Protein AF-T1AH71-F1 (afdb_monomer)

Foldseek 3Di:
DVVLVVDPDFDALVVVCVVVVHDSVVSVVVVVVVVVVVFPWDDDHPRGTHGDPDDDDDLDDDDLVRLLVLLLVLLCQLVAAAPVRNVVSVVVVVVVLVSDDPVSNVCSVVDPNDDDDDDHDPDDNVRSVVVVVVVVVVVVVVVPPPPPPDDDDDD

Mean predicted aligned error: 14.93 Å

pLDDT: mean 75.09, std 14.24, range [40.03, 92.69]

Secondary structure (DSSP, 8-state):
-HHHHH-SS-B-HHHHHHHHT--HHHHHHHHHHHHHTT--EE--TTT-BEEPS-PPPP-----HHHHHHHHHHHHHHHHHS-HHHHHHHHHHHHHHHHHS-HHHHHHHHH--------PPP-S-HHHHHHHHHHHHHHHHHHHHTTS-S------

Radius of gyration: 21.06 Å; Cα contacts (8 Å, |Δi|>4): 105; chains: 1; bounding box: 39×48×58 Å

Nearest PDB structures (foldseek):
  6aqq-assembly1_A  TM=8.468E-01  e=2.392E-02  Staphylococcus aureus
  6ndl-assembly1_A  TM=8.472E-01  e=4.217E-02  Staphylococcus aureus
  3v8j-assembly1_A  TM=7.647E-01  e=2.109E-02  Staphylococcus aureus A9781
  8eni-assembly1_A-2  TM=8.470E-01  e=5.094E-02  Staphylococcus aureus subsp. aureus Mu50
  3rkx-assembly1_A  TM=7.560E-01  e=2.246E-02  Staphylococcus aureus subsp. aureus ECT-R 2

Sequence (155 aa):
MQCLRRHRYPVSGAALASELGISLRTLYRDIAALQAQGARIDGEPGVGYVLRPGFMLPPLMFSEDEIEALVLGSRWVADRADDPLGQAARNAMAKIAAVLPTELRNALDASALFVGAGAVIAAGDQELVAIRHAIRSESNSASATATSRDAPLTA

Organism: NCBI:txid410659

Solvent-accessible surface area (backbone atoms only — not comparable to full-atom values): 9560 Å² total; per-residue (Å²): 114,67,72,54,72,74,39,93,53,63,40,47,60,68,58,54,14,60,77,68,74,49,52,59,69,56,46,53,53,50,52,52,53,40,41,74,72,66,47,59,61,51,61,51,97,93,72,16,42,30,60,56,88,90,66,81,78,67,92,78,84,72,53,70,71,55,48,52,52,50,50,48,52,31,51,44,36,41,76,68,47,36,66,73,57,9,51,50,30,52,55,50,49,56,56,52,56,73,73,48,58,70,71,59,43,52,48,61,75,64,52,82,74,70,79,70,93,67,86,77,75,86,69,51,56,70,55,51,50,53,53,53,51,50,57,54,54,56,61,52,58,70,67,65,72,79,82,83,88,86,80,83,89,80,134

InterPro domains:
  IPR013196 Helix-turn-helix, type 11 [PF08279] (1-49)
  IPR036388 Winged helix-like DNA-binding domain superfamily [G3DSA:1.10.10.10] (1-54)
  IPR036390 Winged helix DNA-binding domain superfamily [SSF46785] (2-52)
  IPR051534 CBASS antivirus and pafABC operon-associated protein [PTHR34580] (2-112)

Structure (mmCIF, N/CA/C/O backbone):
data_AF-T1AH71-F1
#
_entry.id   AF-T1AH71-F1
#
loop_
_atom_site.group_PDB
_atom_site.id
_atom_site.type_symbol
_atom_site.label_atom_id
_atom_site.label_alt_id
_atom_site.label_comp_id
_atom_site.label_asym_id
_atom_site.label_entity_id
_atom_site.label_seq_id
_atom_site.pdbx_PDB_ins_code
_atom_site.Cartn_x
_atom_site.Cartn_y
_atom_site.Cartn_z
_atom_site.occupancy
_atom_site.B_iso_or_equiv
_atom_site.auth_seq_id
_atom_site.auth_comp_id
_atom_site.auth_asym_id
_atom_site.auth_atom_id
_atom_site.pdbx_PDB_model_num
ATOM 1 N N . MET A 1 1 ? -8.160 2.736 10.690 1.00 55.19 1 MET A N 1
ATOM 2 C CA . MET A 1 1 ? -6.691 2.732 10.467 1.00 55.19 1 MET A CA 1
ATOM 3 C C . MET A 1 1 ? -6.232 3.627 9.305 1.00 55.19 1 MET A C 1
ATOM 5 O O . MET A 1 1 ? -5.138 4.167 9.415 1.00 55.19 1 MET A O 1
ATOM 9 N N . GLN A 1 2 ? -6.999 3.813 8.214 1.00 66.25 2 GLN A N 1
ATOM 10 C CA . GLN A 1 2 ? -6.536 4.566 7.026 1.00 66.25 2 GLN A CA 1
ATOM 11 C C . GLN A 1 2 ? -6.186 6.039 7.308 1.00 66.25 2 GLN A C 1
ATOM 13 O O . GLN A 1 2 ? -5.138 6.498 6.864 1.00 66.25 2 GLN A O 1
ATOM 18 N N . CYS A 1 3 ? -7.019 6.768 8.063 1.00 71.12 3 CYS A N 1
ATOM 19 C CA . CYS A 1 3 ? -6.807 8.198 8.327 1.00 71.12 3 CYS A CA 1
ATOM 20 C C . CYS A 1 3 ? -5.485 8.451 9.070 1.00 71.12 3 CYS A C 1
ATOM 22 O O . CYS A 1 3 ? -4.652 9.215 8.594 1.00 71.12 3 CYS A O 1
ATOM 24 N N . LEU A 1 4 ? -5.209 7.717 10.155 1.00 69.44 4 LEU A N 1
ATOM 25 C CA . LEU A 1 4 ? -3.940 7.810 10.893 1.00 69.44 4 LEU A CA 1
ATOM 26 C C . LEU A 1 4 ? -2.725 7.421 10.040 1.00 69.44 4 LEU A C 1
ATOM 28 O O . LEU A 1 4 ? -1.649 7.976 10.217 1.00 69.44 4 LEU A O 1
ATOM 32 N N . ARG A 1 5 ? -2.884 6.490 9.091 1.00 68.06 5 ARG A N 1
ATOM 33 C CA . ARG A 1 5 ? -1.800 6.064 8.189 1.00 68.06 5 ARG A CA 1
ATOM 34 C C . ARG A 1 5 ? -1.439 7.105 7.131 1.00 68.06 5 ARG A C 1
ATOM 36 O O . ARG A 1 5 ? -0.323 7.075 6.621 1.00 68.06 5 ARG A O 1
ATOM 43 N N . ARG A 1 6 ? -2.364 8.005 6.792 1.00 70.25 6 ARG A N 1
ATOM 44 C CA . ARG A 1 6 ? -2.139 9.092 5.824 1.00 70.25 6 ARG A CA 1
ATOM 45 C C . ARG A 1 6 ? -1.398 10.280 6.434 1.00 70.25 6 ARG A C 1
ATOM 47 O O . ARG A 1 6 ? -0.895 11.118 5.691 1.00 70.25 6 ARG A O 1
ATOM 54 N N . HIS A 1 7 ? -1.303 10.340 7.759 1.00 71.88 7 HIS A N 1
ATOM 55 C CA . HIS A 1 7 ? -0.702 11.455 8.470 1.00 71.88 7 HIS A CA 1
ATOM 56 C C . HIS A 1 7 ? 0.647 11.061 9.067 1.00 71.88 7 HIS A C 1
ATOM 58 O O . HIS A 1 7 ? 0.755 10.172 9.907 1.00 71.88 7 HIS A O 1
ATOM 64 N N . ARG A 1 8 ? 1.698 11.745 8.608 1.00 63.06 8 ARG A N 1
ATOM 65 C CA . ARG A 1 8 ? 3.082 11.527 9.054 1.00 63.06 8 ARG A CA 1
ATOM 66 C C . ARG A 1 8 ? 3.428 12.295 10.338 1.00 63.06 8 ARG A C 1
ATOM 68 O O . ARG A 1 8 ? 4.437 11.994 10.966 1.00 63.06 8 ARG A O 1
ATOM 75 N N . TYR A 1 9 ? 2.584 13.257 10.712 1.00 71.19 9 TYR A N 1
ATOM 76 C CA . TYR A 1 9 ? 2.693 14.106 11.900 1.00 71.19 9 TYR A CA 1
ATOM 77 C C . TYR A 1 9 ? 1.462 13.923 12.802 1.00 71.19 9 TYR A C 1
ATOM 79 O O . TYR A 1 9 ? 0.427 13.477 12.299 1.00 71.19 9 TYR A O 1
ATOM 87 N N . PRO A 1 10 ? 1.546 14.268 14.102 1.00 77.38 10 PRO A N 1
ATOM 88 C CA . PRO A 1 10 ? 0.404 14.201 15.008 1.00 77.38 10 PRO A CA 1
ATOM 89 C C . PRO A 1 10 ? -0.785 15.019 14.500 1.00 77.38 10 PRO A C 1
ATOM 91 O O . PRO A 1 10 ? -0.639 16.186 14.139 1.00 77.38 10 PRO A O 1
ATOM 94 N N . VAL A 1 11 ? -1.971 14.410 14.495 1.00 82.50 11 VAL A N 1
ATOM 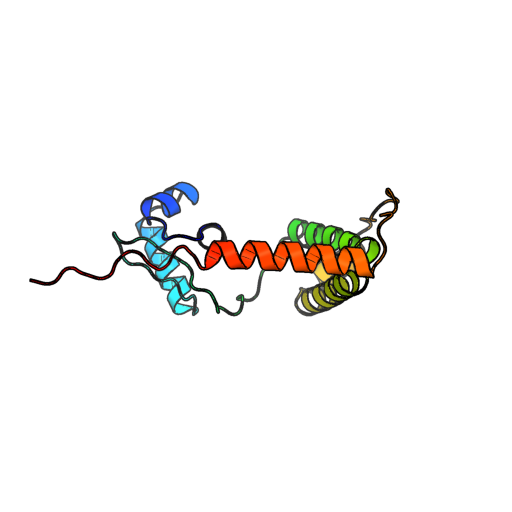95 C CA . VAL A 1 11 ? -3.222 15.057 14.071 1.00 82.50 11 VAL A CA 1
ATOM 96 C C . VAL A 1 11 ? -4.151 15.208 15.257 1.00 82.50 11 VAL A C 1
ATOM 98 O O . VAL A 1 11 ? -4.315 14.280 16.049 1.00 82.50 11 VAL A O 1
ATOM 101 N N . SER A 1 12 ? -4.800 16.363 15.389 1.00 87.19 12 SER A N 1
ATOM 102 C CA . SER A 1 12 ? -5.764 16.563 16.467 1.00 87.19 12 SER A CA 1
ATOM 103 C C . SER A 1 12 ? -6.936 15.581 16.354 1.00 87.19 12 SER A C 1
ATOM 105 O O . SER A 1 12 ? -7.404 15.249 15.262 1.00 87.19 12 SER A O 1
ATOM 107 N N . GLY A 1 13 ? -7.459 15.145 17.504 1.00 86.06 13 GLY A N 1
ATOM 108 C CA . GLY A 1 13 ? -8.660 14.311 17.534 1.00 86.06 13 GLY A CA 1
ATOM 109 C C . GLY A 1 13 ? -9.843 14.983 16.829 1.00 86.06 13 GLY A C 1
ATOM 110 O O . GLY A 1 13 ? -10.581 14.327 16.110 1.00 86.06 13 GLY A O 1
ATOM 111 N N . ALA A 1 14 ? -9.986 16.305 16.949 1.00 85.50 14 ALA A N 1
ATOM 112 C CA . ALA A 1 14 ? -11.053 17.047 16.277 1.00 85.50 14 ALA A CA 1
ATOM 113 C C . ALA A 1 14 ? -10.970 16.954 14.743 1.00 85.50 14 ALA A C 1
ATOM 115 O O . ALA A 1 14 ? -11.991 16.739 14.092 1.00 85.50 14 ALA A O 1
ATOM 116 N N . ALA A 1 15 ? -9.767 17.061 14.171 1.00 85.06 15 ALA A N 1
ATOM 117 C CA . ALA A 1 15 ? -9.570 16.919 12.731 1.00 85.06 15 ALA A CA 1
ATOM 118 C C . ALA A 1 15 ? -9.879 15.489 12.261 1.00 85.06 15 ALA A C 1
ATOM 120 O O . ALA A 1 15 ? -10.604 15.314 11.285 1.00 85.06 15 ALA A O 1
ATOM 121 N N . LEU A 1 16 ? -9.425 14.477 13.008 1.00 85.81 16 LEU A N 1
ATOM 122 C CA . LEU A 1 16 ? -9.721 13.074 12.706 1.00 85.81 16 LEU A CA 1
ATOM 123 C C . LEU A 1 16 ? -11.219 12.755 12.803 1.00 85.81 16 LEU A C 1
ATOM 125 O O . LEU A 1 16 ? -11.745 12.039 11.957 1.00 85.81 16 LEU A O 1
ATOM 129 N N . ALA A 1 17 ? -11.919 13.278 13.814 1.00 88.00 17 ALA A N 1
ATOM 130 C CA . ALA A 1 17 ? -13.358 13.055 13.969 1.00 88.00 17 ALA A CA 1
ATOM 131 C C . ALA A 1 17 ? -14.149 13.717 12.831 1.00 88.00 17 ALA A C 1
ATOM 133 O O . ALA A 1 17 ? -15.068 13.104 12.294 1.00 88.00 17 ALA A O 1
ATOM 134 N N . SER A 1 18 ? -13.7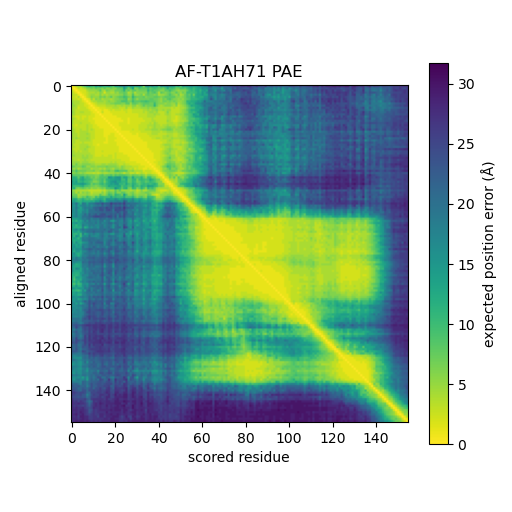51 14.933 12.439 1.00 87.94 18 SER A N 1
ATOM 135 C CA . SER A 1 18 ? 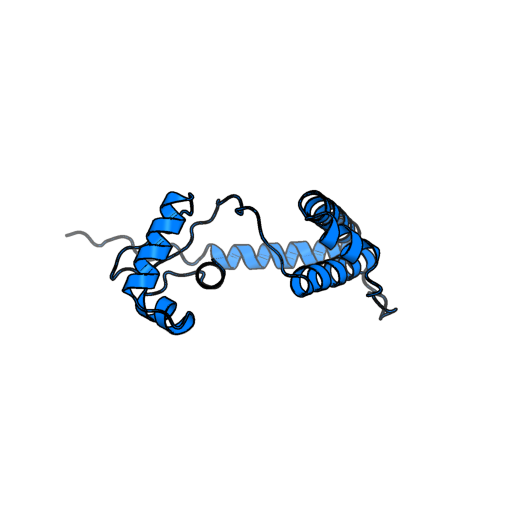-14.338 15.658 11.309 1.00 87.94 18 SER A CA 1
ATOM 136 C C . SER A 1 18 ? -14.150 14.901 9.990 1.00 87.94 18 SER A C 1
ATOM 138 O O . SER A 1 18 ? -15.118 14.679 9.269 1.00 87.94 18 SER A O 1
ATOM 140 N N . GLU A 1 19 ? -12.931 14.425 9.709 1.00 87.19 19 GLU A N 1
ATOM 141 C CA . GLU A 1 19 ? -12.618 13.651 8.497 1.00 87.19 19 GLU A CA 1
ATOM 142 C C . GLU A 1 19 ? -13.414 12.340 8.423 1.00 87.19 19 GLU A C 1
ATOM 144 O O . GLU A 1 19 ? -13.868 11.940 7.354 1.00 87.19 19 GLU A O 1
ATOM 149 N N . LEU A 1 20 ? -13.604 11.678 9.564 1.00 85.94 20 LEU A N 1
ATOM 150 C CA . LEU A 1 20 ? -14.345 10.421 9.657 1.00 85.94 20 LEU A CA 1
ATOM 151 C C . LEU A 1 20 ? -15.867 10.612 9.771 1.00 85.94 20 LEU A C 1
ATOM 153 O O . LEU A 1 20 ? -16.595 9.623 9.736 1.00 85.94 20 LEU A O 1
ATOM 157 N N . GLY A 1 21 ? -16.356 11.845 9.940 1.00 88.25 21 GLY A N 1
ATOM 158 C CA . GLY A 1 21 ? -17.778 12.129 10.155 1.00 88.25 21 GLY A CA 1
ATOM 159 C C . GLY A 1 21 ? -18.340 11.567 11.469 1.00 88.25 21 GLY A C 1
ATOM 160 O O . GLY A 1 21 ? -19.527 11.254 11.543 1.00 88.25 21 GLY A O 1
ATOM 161 N N . ILE A 1 22 ? -17.508 11.411 12.507 1.00 92.50 22 ILE A N 1
ATOM 162 C CA . ILE A 1 22 ? -17.896 10.837 13.808 1.00 92.50 22 ILE A CA 1
ATOM 163 C C . ILE A 1 22 ? -17.717 11.833 14.957 1.00 92.50 22 ILE A C 1
ATOM 165 O O . ILE A 1 22 ? -16.995 12.823 14.861 1.00 92.50 22 ILE A O 1
ATOM 169 N N . SER A 1 23 ? -18.343 11.542 16.101 1.00 91.69 23 SER A N 1
ATOM 170 C CA . SER A 1 23 ? -18.131 12.337 17.313 1.00 91.69 23 SER A CA 1
ATOM 171 C C . SER A 1 23 ? -16.728 12.130 17.898 1.00 91.69 23 SER A C 1
ATOM 173 O O . SER A 1 23 ? -16.150 11.045 17.803 1.00 91.69 23 SER A O 1
ATOM 175 N N . LEU A 1 24 ? -16.217 13.138 18.612 1.00 88.81 24 LEU A N 1
ATOM 176 C CA . LEU A 1 24 ? -14.929 13.050 19.309 1.00 88.81 24 LEU A CA 1
ATOM 177 C C . LEU A 1 24 ? -14.910 11.930 20.370 1.00 88.81 24 LEU A C 1
ATOM 179 O O . LEU A 1 24 ? -13.898 11.261 20.559 1.00 88.81 24 LEU A O 1
ATOM 183 N N . ARG A 1 25 ? -16.052 11.667 21.024 1.00 88.81 25 ARG A N 1
ATOM 184 C CA . ARG A 1 25 ? -16.209 10.551 21.972 1.00 88.81 25 ARG A CA 1
ATOM 185 C C . ARG A 1 25 ? -16.091 9.195 21.275 1.00 88.81 25 ARG A C 1
ATOM 187 O O . ARG A 1 25 ? -15.461 8.293 21.824 1.00 88.81 25 ARG A O 1
ATOM 194 N N . THR A 1 26 ? -16.700 9.053 20.096 1.00 89.94 26 THR A N 1
ATOM 195 C CA . THR A 1 26 ? -16.597 7.841 19.267 1.00 89.94 26 THR A CA 1
ATOM 196 C C . THR A 1 26 ? -15.146 7.617 18.868 1.00 89.94 26 THR A C 1
ATOM 198 O O . THR A 1 26 ? -14.613 6.541 19.112 1.00 89.94 26 THR A O 1
ATOM 201 N N . LEU A 1 27 ? -14.478 8.668 18.386 1.00 88.44 27 LEU A N 1
ATOM 202 C CA . LEU A 1 27 ? -13.071 8.609 18.013 1.00 88.44 27 LEU A CA 1
ATOM 203 C C . LEU A 1 27 ? -12.185 8.123 19.170 1.00 88.44 27 LEU A C 1
ATOM 205 O O . LEU A 1 27 ? -11.389 7.210 18.984 1.00 88.44 27 LEU A O 1
ATOM 209 N N . TYR A 1 28 ? -12.320 8.698 20.369 1.00 87.00 28 TYR A N 1
ATOM 210 C CA . TYR A 1 28 ? -11.507 8.282 21.519 1.00 87.00 28 TYR A CA 1
ATOM 211 C C . TYR A 1 28 ? -11.774 6.839 21.947 1.00 87.00 28 TYR A C 1
ATOM 213 O O . TYR A 1 28 ? -10.833 6.120 22.284 1.00 87.00 28 TYR A O 1
ATOM 221 N N . ARG A 1 29 ? -13.035 6.390 21.897 1.00 84.25 29 ARG A N 1
ATOM 222 C CA . ARG A 1 29 ? -13.381 4.991 22.171 1.00 84.25 29 ARG A CA 1
ATOM 223 C C . ARG A 1 29 ? -12.727 4.051 21.155 1.00 84.25 29 ARG A C 1
ATOM 225 O O . ARG A 1 29 ? -12.193 3.019 21.554 1.00 84.25 29 ARG A O 1
ATOM 232 N N . ASP A 1 30 ? -12.742 4.417 19.878 1.00 85.12 30 ASP A N 1
ATOM 233 C CA . ASP A 1 30 ? -12.157 3.612 18.807 1.00 85.12 30 ASP A CA 1
ATOM 234 C C . ASP A 1 30 ? -10.627 3.582 18.901 1.00 85.12 30 ASP A C 1
ATOM 236 O O . ASP A 1 30 ? -10.029 2.518 18.766 1.00 85.12 30 ASP A O 1
ATOM 240 N N . ILE A 1 31 ? -9.979 4.710 19.217 1.00 83.62 31 ILE A N 1
ATOM 241 C CA . ILE A 1 31 ? -8.530 4.769 19.471 1.00 83.62 31 ILE A CA 1
ATOM 242 C C . ILE A 1 31 ? -8.148 3.858 20.644 1.00 83.62 31 ILE A C 1
ATOM 244 O O . ILE A 1 31 ? -7.209 3.075 20.515 1.00 83.62 31 ILE A O 1
ATOM 248 N N . ALA A 1 32 ? -8.898 3.896 21.749 1.00 82.50 32 ALA A N 1
ATOM 249 C CA . ALA A 1 32 ? -8.657 3.020 22.894 1.00 82.50 32 ALA A CA 1
ATOM 250 C C . ALA A 1 32 ? -8.849 1.534 22.537 1.00 82.50 32 ALA A C 1
ATOM 252 O O . ALA A 1 32 ? -8.040 0.689 22.921 1.00 82.50 32 ALA A O 1
ATOM 253 N N . ALA A 1 33 ? -9.881 1.205 21.752 1.00 81.88 33 ALA A N 1
ATOM 254 C CA . ALA A 1 33 ? -10.103 -0.154 21.261 1.00 81.88 33 ALA A CA 1
ATOM 255 C C . ALA A 1 33 ? -8.961 -0.631 20.346 1.00 81.88 33 ALA A C 1
ATOM 257 O O . ALA A 1 33 ? -8.528 -1.778 20.443 1.00 81.88 33 ALA A O 1
ATOM 258 N N . LEU A 1 34 ? -8.433 0.252 19.495 1.00 78.38 34 LEU A N 1
ATOM 259 C CA . LEU A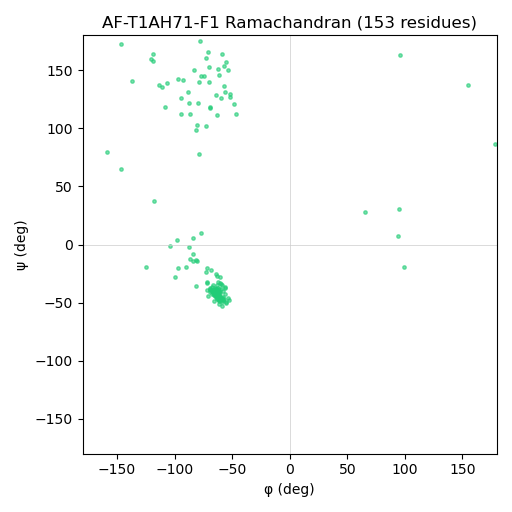 1 34 ? -7.291 -0.034 18.625 1.00 78.38 34 LEU A CA 1
ATOM 260 C C . LEU A 1 34 ? -5.999 -0.240 19.424 1.00 78.38 34 LEU A C 1
ATOM 262 O O . LEU A 1 34 ? -5.248 -1.172 19.138 1.00 78.38 34 LEU A O 1
ATOM 266 N N . GLN A 1 35 ? -5.745 0.585 20.441 1.00 79.44 35 GLN A N 1
ATOM 267 C CA . GLN A 1 35 ? -4.604 0.413 21.344 1.00 79.44 35 GLN A CA 1
ATOM 268 C C . GLN A 1 35 ? -4.678 -0.929 22.085 1.00 79.44 35 GLN A C 1
ATOM 270 O O . GLN A 1 35 ? -3.678 -1.643 22.158 1.00 79.44 35 GLN A O 1
ATOM 275 N N . ALA A 1 36 ? -5.869 -1.330 22.543 1.00 77.75 36 ALA A N 1
ATOM 276 C CA . ALA A 1 36 ? -6.092 -2.637 23.167 1.00 77.75 36 ALA A CA 1
ATOM 277 C C . ALA A 1 36 ? -5.844 -3.821 22.209 1.00 77.75 36 ALA A C 1
ATOM 279 O O . ALA A 1 36 ? -5.452 -4.897 22.649 1.00 77.75 36 ALA A O 1
ATOM 280 N N . GLN A 1 37 ? -6.018 -3.619 20.899 1.00 74.44 37 GLN A N 1
ATOM 281 C CA . GLN A 1 37 ? -5.689 -4.595 19.850 1.00 74.44 37 GLN A CA 1
ATOM 282 C C . GLN A 1 37 ? -4.205 -4.556 19.430 1.00 74.44 37 GLN A C 1
ATOM 284 O O . GLN A 1 37 ? -3.807 -5.245 18.491 1.00 74.44 37 GLN A O 1
ATOM 289 N N . GLY A 1 38 ? -3.372 -3.763 20.113 1.00 67.81 38 GLY A N 1
ATOM 290 C CA . GLY A 1 38 ? -1.927 -3.691 19.894 1.00 67.81 38 GLY A CA 1
ATOM 291 C C . GLY A 1 38 ? -1.466 -2.587 18.939 1.00 67.81 38 GLY A C 1
ATOM 292 O O . GLY A 1 38 ? -0.281 -2.537 18.599 1.00 67.81 38 GLY A O 1
ATOM 293 N N . ALA A 1 39 ? -2.352 -1.684 18.500 1.00 71.31 39 ALA A N 1
ATOM 294 C CA . ALA A 1 39 ? -1.942 -0.533 17.700 1.00 71.31 39 ALA A CA 1
ATOM 295 C C . ALA A 1 39 ? -1.134 0.458 18.560 1.00 71.31 39 ALA A C 1
ATOM 297 O O . ALA A 1 39 ? -1.651 1.037 19.514 1.00 71.31 39 ALA A O 1
ATOM 298 N N . ARG A 1 40 ? 0.132 0.706 18.198 1.00 71.06 40 ARG A N 1
ATOM 299 C CA . ARG A 1 40 ? 0.966 1.745 18.831 1.00 71.06 40 ARG A CA 1
ATOM 300 C C . ARG A 1 40 ? 0.604 3.132 18.296 1.00 71.06 40 ARG A C 1
ATOM 302 O O . ARG A 1 40 ? 1.275 3.660 17.408 1.00 71.06 40 ARG A O 1
ATOM 309 N N . ILE A 1 41 ? -0.505 3.670 18.795 1.00 75.31 41 ILE A N 1
ATOM 310 C CA . ILE A 1 41 ? -0.942 5.050 18.568 1.00 75.31 41 ILE A CA 1
ATOM 311 C C . ILE A 1 41 ? -0.435 5.880 19.748 1.00 75.31 41 ILE A C 1
ATOM 313 O O . ILE A 1 41 ? -0.912 5.691 20.868 1.00 75.31 41 ILE A O 1
ATOM 317 N N . ASP A 1 42 ? 0.510 6.778 19.483 1.00 70.69 42 ASP A N 1
ATOM 318 C CA . ASP A 1 42 ? 0.972 7.765 20.456 1.00 70.69 42 ASP A CA 1
ATOM 319 C C . ASP A 1 42 ? 0.075 9.001 20.336 1.00 70.69 42 ASP A C 1
ATOM 321 O O . ASP A 1 42 ? -0.174 9.487 19.230 1.00 70.69 42 ASP A O 1
ATOM 325 N N . GLY A 1 43 ? -0.432 9.505 21.458 1.00 67.38 43 GLY A N 1
ATOM 326 C CA . GLY A 1 43 ? -1.231 10.725 21.477 1.00 67.38 43 GLY A CA 1
ATOM 327 C C . GLY A 1 43 ? -2.191 10.801 22.653 1.00 67.38 43 GLY A C 1
ATOM 328 O O . GLY A 1 43 ? -2.873 9.831 22.980 1.00 67.38 43 GLY A O 1
ATOM 329 N N . GLU A 1 44 ? -2.271 11.983 23.253 1.00 62.06 44 GLU A N 1
ATOM 330 C CA . GLU A 1 44 ? -3.238 12.329 24.292 1.00 62.06 44 GLU A CA 1
ATOM 331 C C . GLU A 1 44 ? -4.124 13.491 23.821 1.00 62.06 44 GLU A C 1
ATOM 333 O O . GLU A 1 44 ? -3.730 14.254 22.922 1.00 62.06 44 GLU A O 1
ATOM 338 N N . PRO A 1 45 ? -5.329 13.649 24.405 1.00 59.81 45 PRO A N 1
ATOM 339 C CA . PRO A 1 45 ? -6.166 14.816 24.158 1.00 59.81 45 PRO A CA 1
ATOM 340 C C . PRO A 1 45 ? -5.352 16.112 24.296 1.00 59.81 45 PRO A C 1
ATOM 342 O O . PRO A 1 45 ? -4.779 16.384 25.344 1.00 59.81 45 PRO A O 1
ATOM 345 N N . GLY A 1 46 ? -5.289 16.909 23.225 1.00 60.53 46 GLY A N 1
ATOM 346 C CA . GLY A 1 46 ? -4.552 18.181 23.191 1.00 60.53 46 GLY A CA 1
ATOM 347 C C . GLY A 1 46 ? -3.160 18.133 22.546 1.00 60.53 46 GLY A C 1
ATOM 348 O O . GLY A 1 46 ? -2.698 19.174 22.092 1.00 60.53 46 GLY A O 1
ATOM 349 N N . VAL A 1 47 ? -2.531 16.957 22.414 1.00 66.56 47 VAL A N 1
ATOM 350 C CA . VAL A 1 47 ? -1.202 16.794 21.772 1.00 66.56 47 VAL A CA 1
ATOM 351 C C . VAL A 1 47 ? -1.322 16.291 20.323 1.00 66.56 47 VAL A C 1
ATOM 353 O O . VAL A 1 47 ? -0.498 16.622 19.473 1.00 66.56 47 VAL A O 1
ATOM 356 N N . GLY A 1 48 ? -2.396 15.553 20.015 1.00 72.44 48 GLY A N 1
ATOM 357 C CA . GLY A 1 48 ? -2.640 14.940 18.704 1.00 72.44 48 GLY A CA 1
ATOM 358 C C . GLY A 1 48 ? -2.178 13.482 18.637 1.00 72.44 48 GLY A C 1
ATOM 359 O O . GLY A 1 48 ? -1.435 13.022 19.495 1.00 72.44 48 GLY A O 1
ATOM 360 N N . TYR A 1 49 ? -2.656 12.741 17.636 1.00 77.62 49 TYR A N 1
ATOM 361 C CA . TYR A 1 49 ? -2.447 11.302 17.479 1.00 77.62 49 TYR A CA 1
ATOM 362 C C . TYR A 1 49 ? -1.539 10.997 16.290 1.00 77.62 49 TYR A C 1
ATOM 364 O O . TYR A 1 49 ? -1.739 11.538 15.201 1.00 77.62 49 TYR A O 1
ATOM 372 N N . VAL A 1 50 ? -0.579 10.092 16.483 1.00 75.19 50 VAL A N 1
ATOM 373 C CA . VAL A 1 50 ? 0.309 9.573 15.438 1.00 75.19 50 VAL A CA 1
ATOM 374 C C . VAL A 1 50 ? 0.474 8.059 15.574 1.00 75.19 50 VAL A C 1
ATOM 376 O O . VAL A 1 50 ? 0.585 7.515 16.671 1.00 75.19 50 VAL A O 1
ATOM 379 N N . LEU A 1 51 ? 0.497 7.351 14.446 1.00 67.94 51 LEU A N 1
ATOM 380 C CA . LEU A 1 51 ? 0.770 5.916 14.423 1.00 67.94 51 LEU A CA 1
ATOM 381 C C . LEU A 1 51 ? 2.286 5.680 14.331 1.00 67.94 51 LEU A C 1
ATOM 383 O O . LEU A 1 51 ? 2.924 6.122 13.374 1.00 67.94 51 LEU A O 1
ATOM 387 N N . ARG A 1 52 ? 2.878 4.969 15.299 1.00 65.12 52 ARG A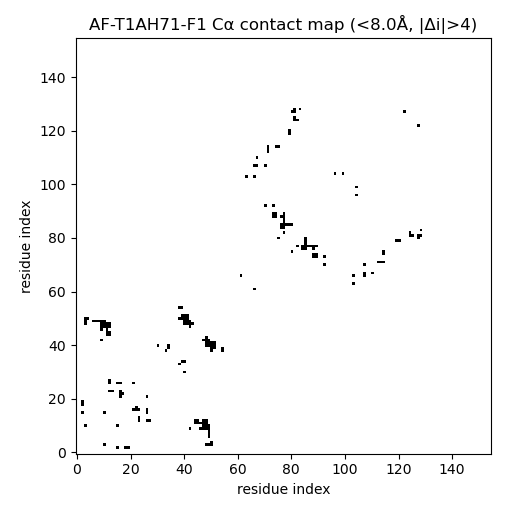 N 1
ATOM 388 C CA . ARG A 1 52 ? 4.321 4.673 15.286 1.00 65.12 52 ARG A CA 1
ATOM 389 C C . ARG A 1 52 ? 4.676 3.597 14.248 1.00 65.12 52 ARG A C 1
ATOM 391 O O . ARG A 1 52 ? 3.923 2.633 14.078 1.00 65.12 52 ARG A O 1
ATOM 398 N N . PRO A 1 53 ? 5.851 3.693 13.595 1.00 50.12 53 PRO A N 1
ATOM 399 C CA . PRO A 1 53 ? 6.377 2.615 12.763 1.00 50.12 53 PRO A CA 1
ATOM 400 C C . PRO A 1 53 ? 6.645 1.349 13.591 1.00 50.12 53 PRO A C 1
ATOM 402 O O . PRO A 1 53 ? 6.976 1.420 14.774 1.00 50.12 53 PRO A O 1
ATOM 405 N N . GLY A 1 54 ? 6.553 0.177 12.959 1.00 54.16 54 GLY A N 1
ATOM 406 C CA . GLY A 1 54 ? 6.841 -1.108 13.611 1.00 54.16 54 GLY A CA 1
ATOM 407 C C . GLY A 1 54 ? 5.611 -1.826 14.167 1.00 54.16 54 GLY A C 1
ATOM 408 O O . GLY A 1 54 ? 5.710 -2.521 15.176 1.00 54.16 54 GLY A O 1
ATOM 409 N N . PHE A 1 55 ? 4.457 -1.639 13.533 1.00 48.81 55 PHE A N 1
ATOM 410 C CA . PHE A 1 55 ? 3.290 -2.491 13.714 1.00 48.81 55 PHE A CA 1
ATOM 411 C C . PHE A 1 55 ? 3.305 -3.565 12.622 1.00 48.81 55 PHE A C 1
ATOM 413 O O . PHE A 1 55 ? 3.397 -3.234 11.436 1.00 48.81 55 PHE A O 1
ATOM 420 N N . MET A 1 56 ? 3.224 -4.840 13.012 1.00 47.41 56 MET A N 1
ATOM 421 C CA . MET A 1 56 ? 2.743 -5.859 12.083 1.00 47.41 56 MET A CA 1
ATOM 422 C C . MET A 1 56 ? 1.332 -5.445 11.689 1.00 47.41 56 MET A C 1
ATOM 424 O O . MET A 1 56 ? 0.508 -5.166 12.556 1.00 47.41 56 MET A O 1
ATOM 428 N N . LEU A 1 57 ? 1.084 -5.336 10.388 1.00 44.50 57 LEU A N 1
ATOM 429 C CA . LEU A 1 57 ? -0.252 -5.063 9.884 1.00 44.50 57 LEU A CA 1
ATOM 430 C C . LEU A 1 57 ? -1.220 -6.088 10.503 1.00 44.50 57 LEU A C 1
ATOM 432 O O . LEU A 1 57 ? -0.911 -7.281 10.450 1.00 44.50 57 LEU A O 1
ATOM 436 N N . PRO A 1 58 ? -2.359 -5.663 11.090 1.00 54.66 58 PRO A N 1
ATOM 437 C CA . PRO A 1 58 ? -3.395 -6.614 11.460 1.00 54.66 58 PRO A CA 1
ATOM 438 C C . PRO A 1 58 ? -3.832 -7.342 10.184 1.00 54.66 58 PRO A C 1
ATOM 440 O O . PRO A 1 58 ? -3.560 -6.835 9.087 1.00 54.66 58 PRO A O 1
ATOM 443 N N . PRO A 1 59 ? -4.533 -8.482 10.291 1.00 59.38 59 PRO A N 1
ATOM 444 C CA . PRO A 1 59 ? -5.165 -9.103 9.134 1.00 59.38 59 PRO A CA 1
ATOM 445 C C . PRO A 1 59 ? -5.915 -8.035 8.326 1.00 59.38 59 PRO A C 1
ATOM 447 O O . PRO A 1 59 ? -6.850 -7.406 8.824 1.00 59.38 59 PRO A O 1
ATOM 450 N N . LEU A 1 60 ? -5.418 -7.749 7.121 1.00 65.62 60 LEU A N 1
ATOM 451 C CA . LEU A 1 60 ? -6.000 -6.745 6.244 1.00 65.62 60 LEU A CA 1
ATOM 452 C C . LEU A 1 60 ? -7.201 -7.381 5.555 1.00 65.62 60 LEU A C 1
ATOM 454 O O . LEU A 1 60 ? -7.063 -8.399 4.880 1.00 65.62 60 LEU A O 1
ATOM 458 N N . MET A 1 61 ? -8.372 -6.781 5.740 1.00 70.62 61 MET A N 1
ATOM 459 C CA . MET A 1 61 ? -9.534 -7.064 4.907 1.00 70.62 61 MET A CA 1
ATOM 460 C C . MET A 1 61 ? -9.431 -6.139 3.697 1.00 70.62 61 MET A C 1
ATOM 462 O O . MET A 1 61 ? -9.507 -4.925 3.867 1.00 70.62 61 MET A O 1
ATOM 466 N N . PHE A 1 62 ? -9.203 -6.710 2.519 1.00 78.12 62 PHE A N 1
ATOM 467 C CA . PHE A 1 62 ? -9.251 -5.976 1.259 1.00 78.12 62 PHE A CA 1
ATOM 468 C C . PHE A 1 62 ? -10.656 -6.074 0.669 1.00 78.12 62 PHE A C 1
ATOM 470 O O . PHE A 1 62 ? -11.276 -7.139 0.742 1.00 78.12 62 PHE A O 1
ATOM 477 N N . SER A 1 63 ? -11.145 -4.988 0.075 1.00 81.38 63 SER A N 1
ATOM 478 C CA . SER A 1 63 ? -12.304 -5.067 -0.815 1.00 81.38 63 SER A CA 1
ATOM 479 C C . SER A 1 63 ? -11.937 -5.759 -2.132 1.00 81.38 63 SER A C 1
ATOM 481 O O . SER A 1 63 ? -10.761 -5.930 -2.460 1.00 81.38 63 SER A O 1
ATOM 483 N N . GLU A 1 64 ? -12.948 -6.151 -2.904 1.00 79.38 64 GLU A N 1
ATOM 484 C CA . GLU A 1 64 ? -12.756 -6.717 -4.242 1.00 79.38 64 GLU A CA 1
ATOM 485 C C . GLU A 1 64 ? -11.999 -5.742 -5.165 1.00 79.38 64 GLU A C 1
ATOM 487 O O . GLU A 1 64 ? -10.961 -6.111 -5.714 1.00 79.38 64 GLU A O 1
ATOM 492 N N . ASP A 1 65 ? -12.418 -4.471 -5.208 1.00 82.38 65 ASP A N 1
ATOM 493 C CA . ASP A 1 65 ? -11.749 -3.409 -5.980 1.00 82.38 65 ASP A CA 1
ATOM 494 C C . ASP A 1 65 ? -10.286 -3.188 -5.551 1.00 82.38 65 ASP A C 1
ATOM 496 O O . ASP A 1 65 ? -9.405 -2.941 -6.377 1.00 82.38 65 ASP A O 1
ATOM 500 N N . GLU A 1 66 ? -9.992 -3.272 -4.247 1.00 84.81 66 GLU A N 1
ATOM 501 C CA . GLU A 1 66 ? -8.625 -3.131 -3.737 1.00 84.81 66 GLU A CA 1
ATOM 502 C C . GLU A 1 66 ? -7.741 -4.298 -4.185 1.00 84.81 66 GLU A C 1
ATOM 504 O O . GLU A 1 66 ? -6.582 -4.094 -4.552 1.00 84.81 66 GLU A O 1
ATOM 509 N N . ILE A 1 67 ? -8.285 -5.516 -4.186 1.00 84.94 67 ILE A N 1
ATOM 510 C CA . ILE A 1 67 ? -7.593 -6.696 -4.698 1.00 84.94 67 ILE A CA 1
ATOM 511 C C . ILE A 1 67 ? -7.337 -6.576 -6.194 1.00 84.94 67 ILE A C 1
ATOM 513 O O . ILE A 1 67 ? -6.217 -6.828 -6.644 1.00 84.94 67 ILE A O 1
ATOM 517 N N . GLU A 1 68 ? -8.330 -6.135 -6.953 1.00 84.75 68 GLU A N 1
ATOM 518 C CA . GLU A 1 68 ? -8.213 -5.948 -8.391 1.00 84.75 68 GLU A CA 1
ATOM 519 C C . GLU A 1 68 ? -7.134 -4.906 -8.746 1.00 84.75 68 GLU A C 1
ATOM 521 O O . GLU A 1 68 ? -6.257 -5.158 -9.582 1.00 84.75 68 GLU A O 1
ATOM 526 N N . ALA A 1 69 ? -7.107 -3.777 -8.032 1.00 87.94 69 ALA A N 1
ATOM 527 C CA . ALA A 1 69 ? -6.080 -2.752 -8.191 1.00 87.94 69 ALA A CA 1
ATOM 528 C C . ALA A 1 69 ? -4.668 -3.273 -7.866 1.00 87.94 69 ALA A C 1
ATOM 530 O O . ALA A 1 69 ? -3.706 -2.965 -8.580 1.00 87.94 69 ALA A O 1
ATOM 531 N N . LEU A 1 70 ? -4.530 -4.081 -6.809 1.00 88.62 70 LEU A N 1
ATOM 532 C CA . LEU A 1 70 ? -3.250 -4.677 -6.422 1.00 88.62 70 LEU A CA 1
ATOM 533 C C . LEU A 1 70 ? -2.742 -5.663 -7.475 1.00 88.62 70 LEU A C 1
ATOM 535 O O . LEU A 1 70 ? -1.561 -5.615 -7.820 1.00 88.62 70 LEU A O 1
ATOM 539 N N . VAL A 1 71 ? -3.615 -6.506 -8.033 1.00 87.25 71 VAL A N 1
ATOM 540 C CA . VAL A 1 71 ? -3.248 -7.413 -9.132 1.00 87.25 71 VAL A CA 1
ATOM 541 C C . VAL A 1 71 ? -2.740 -6.648 -10.326 1.00 87.25 71 VAL A C 1
ATOM 543 O O . VAL A 1 71 ? -1.653 -6.949 -10.821 1.00 87.25 71 VAL A O 1
ATOM 546 N N . LEU A 1 72 ? -3.520 -5.674 -10.792 1.00 88.12 72 LEU A N 1
ATOM 547 C CA . LEU A 1 72 ? -3.184 -4.922 -11.989 1.00 88.12 72 LEU A CA 1
ATOM 548 C C . LEU A 1 72 ? -1.844 -4.204 -11.811 1.00 88.12 72 LEU A C 1
ATOM 550 O O . LEU A 1 72 ? -0.961 -4.317 -12.662 1.00 88.12 72 LEU A O 1
ATOM 554 N N . GLY A 1 73 ? -1.664 -3.521 -10.677 1.00 90.00 73 GLY A N 1
ATOM 555 C CA . GLY A 1 73 ? -0.424 -2.823 -10.355 1.00 90.00 73 GLY A CA 1
ATOM 556 C C . GLY A 1 73 ? 0.770 -3.770 -10.239 1.00 90.00 73 GLY A C 1
ATOM 557 O O . GLY A 1 73 ? 1.831 -3.502 -10.802 1.00 90.00 73 GLY A O 1
ATOM 558 N N . SER A 1 74 ? 0.615 -4.907 -9.560 1.00 91.00 74 SER A N 1
ATOM 559 C CA . SER A 1 74 ? 1.705 -5.872 -9.422 1.00 91.00 74 SER A CA 1
ATOM 560 C C . SER A 1 74 ? 2.060 -6.577 -10.727 1.00 91.00 74 SER A C 1
ATOM 562 O O . SER A 1 74 ? 3.250 -6.767 -10.966 1.00 91.00 74 SER A O 1
ATOM 564 N N . ARG A 1 75 ? 1.087 -6.918 -11.584 1.00 88.25 75 ARG A N 1
ATOM 565 C CA . ARG A 1 75 ? 1.353 -7.426 -12.944 1.00 88.25 75 ARG A CA 1
ATOM 566 C C . ARG A 1 75 ? 2.101 -6.379 -13.766 1.00 88.25 75 ARG A C 1
ATOM 568 O O . ARG A 1 75 ? 3.110 -6.692 -14.385 1.00 88.25 75 ARG A O 1
ATOM 575 N N . TRP A 1 76 ? 1.682 -5.115 -13.688 1.00 90.38 76 TRP A N 1
ATOM 576 C CA . TRP A 1 76 ? 2.349 -4.025 -14.402 1.00 90.38 76 TRP A CA 1
ATOM 577 C C . TRP A 1 76 ? 3.819 -3.903 -13.997 1.00 90.38 76 TRP A C 1
ATOM 579 O O . TRP A 1 76 ? 4.685 -3.831 -14.864 1.00 90.38 76 TRP A O 1
ATOM 589 N N . VAL A 1 77 ? 4.115 -3.942 -12.693 1.00 91.31 77 VAL A N 1
ATOM 590 C CA . VAL A 1 77 ? 5.497 -3.895 -12.189 1.00 91.31 77 VAL A CA 1
ATOM 591 C C . VAL A 1 77 ? 6.271 -5.157 -12.574 1.00 91.31 77 VAL A C 1
ATOM 593 O O . VAL A 1 77 ? 7.426 -5.053 -12.970 1.00 91.31 77 VAL A O 1
ATOM 596 N N . ALA A 1 78 ? 5.649 -6.335 -12.488 1.00 89.12 78 ALA A N 1
ATOM 597 C CA . ALA A 1 78 ? 6.271 -7.608 -12.849 1.00 89.12 78 ALA A CA 1
ATOM 598 C C . ALA A 1 78 ? 6.724 -7.667 -14.316 1.00 89.12 78 ALA A C 1
ATOM 600 O O . ALA A 1 78 ? 7.746 -8.298 -14.591 1.00 89.12 78 ALA A O 1
ATOM 601 N N . ASP A 1 79 ? 5.979 -7.009 -15.207 1.00 86.44 79 ASP A N 1
ATOM 602 C CA . ASP A 1 79 ? 6.196 -7.056 -16.655 1.00 86.44 79 ASP A CA 1
ATOM 603 C C . ASP A 1 79 ? 7.019 -5.874 -17.192 1.00 86.44 79 ASP A C 1
ATOM 605 O O . ASP A 1 79 ? 7.528 -5.948 -18.309 1.00 86.44 79 ASP A O 1
ATOM 609 N N . ARG A 1 80 ? 7.107 -4.756 -16.454 1.00 84.50 80 ARG A N 1
ATOM 610 C CA . ARG A 1 80 ? 7.709 -3.502 -16.957 1.00 84.50 80 ARG A CA 1
ATOM 611 C C . ARG A 1 80 ? 8.838 -2.924 -16.131 1.00 84.50 80 ARG A C 1
ATOM 613 O O . ARG A 1 80 ? 9.534 -2.046 -16.634 1.00 84.50 80 ARG A O 1
ATOM 620 N N . ALA A 1 81 ? 8.971 -3.308 -14.870 1.00 87.44 81 ALA A N 1
ATOM 621 C CA . ALA A 1 81 ? 10.094 -2.839 -14.077 1.00 87.44 81 ALA A CA 1
ATOM 622 C C . ALA A 1 81 ? 11.370 -3.615 -14.418 1.00 87.44 81 ALA A C 1
ATOM 624 O O . ALA A 1 81 ? 11.341 -4.588 -15.166 1.00 87.44 81 ALA A O 1
ATOM 625 N N . ASP A 1 82 ? 12.476 -3.191 -13.816 1.00 90.69 82 ASP A N 1
ATOM 626 C CA . ASP A 1 82 ? 13.685 -4.004 -13.761 1.00 90.69 82 ASP A CA 1
ATOM 627 C C . ASP A 1 82 ? 13.428 -5.373 -13.109 1.00 90.69 82 ASP A C 1
ATOM 629 O O . ASP A 1 82 ? 12.544 -5.518 -12.254 1.00 90.69 82 ASP A O 1
ATOM 633 N N . ASP A 1 83 ? 14.243 -6.361 -13.465 1.00 90.31 83 ASP A N 1
ATOM 634 C CA . ASP A 1 83 ? 14.122 -7.756 -13.049 1.00 90.31 83 ASP A CA 1
ATOM 635 C C . ASP A 1 83 ? 14.019 -7.917 -11.519 1.00 90.31 83 ASP A C 1
ATOM 637 O O . ASP A 1 83 ? 13.100 -8.606 -11.045 1.00 90.31 83 ASP A O 1
ATOM 641 N N . PRO A 1 84 ? 14.877 -7.270 -10.696 1.00 92.00 84 PRO A N 1
ATOM 642 C CA . PRO A 1 84 ? 14.748 -7.328 -9.243 1.00 92.00 84 PRO A CA 1
ATOM 643 C C . PRO A 1 84 ? 13.394 -6.830 -8.725 1.00 92.00 84 PRO A C 1
ATOM 645 O O . PRO A 1 84 ? 12.796 -7.456 -7.841 1.00 92.00 84 PRO A O 1
ATOM 648 N N . LEU A 1 85 ? 12.904 -5.697 -9.235 1.00 91.25 85 LEU A N 1
ATOM 649 C CA . LEU A 1 85 ? 11.633 -5.125 -8.796 1.00 91.25 85 LEU A CA 1
ATOM 650 C C . LEU A 1 85 ? 10.442 -5.945 -9.303 1.00 91.25 85 LEU A C 1
ATOM 652 O O . LEU A 1 85 ? 9.499 -6.178 -8.541 1.00 91.25 85 LEU A O 1
ATOM 656 N N . GLY A 1 86 ? 10.511 -6.444 -10.535 1.00 92.69 86 GLY A N 1
ATOM 657 C CA . GLY A 1 86 ? 9.500 -7.327 -11.097 1.00 92.69 86 GLY A CA 1
ATOM 658 C C . GLY A 1 86 ? 9.374 -8.630 -10.302 1.00 92.69 86 GLY A C 1
ATOM 659 O O . GLY A 1 86 ? 8.267 -9.058 -9.960 1.00 92.69 86 GLY A O 1
ATOM 660 N N . GLN A 1 87 ? 10.499 -9.222 -9.887 1.00 92.00 87 GLN A N 1
ATOM 661 C CA . GLN A 1 87 ? 10.482 -10.402 -9.024 1.00 92.00 87 GLN A CA 1
ATOM 662 C C . GLN A 1 87 ? 9.931 -10.097 -7.626 1.00 92.00 87 GLN A C 1
ATOM 664 O O . GLN A 1 87 ? 9.180 -10.900 -7.064 1.00 92.00 87 GLN A O 1
ATOM 669 N N . ALA A 1 88 ? 10.262 -8.935 -7.061 1.00 92.69 88 ALA A N 1
ATOM 670 C CA . ALA A 1 88 ? 9.701 -8.503 -5.786 1.00 92.69 88 ALA A CA 1
ATOM 671 C C . ALA A 1 88 ? 8.170 -8.351 -5.858 1.00 92.69 88 ALA A C 1
ATOM 673 O O . ALA A 1 88 ? 7.482 -8.772 -4.926 1.00 92.69 88 ALA A O 1
ATOM 674 N N . ALA A 1 89 ? 7.635 -7.826 -6.966 1.00 92.19 89 ALA A N 1
ATOM 675 C CA . ALA A 1 89 ? 6.195 -7.712 -7.194 1.00 92.19 89 ALA A CA 1
ATOM 676 C C . ALA A 1 89 ? 5.507 -9.085 -7.261 1.00 92.19 89 ALA A C 1
ATOM 678 O O . ALA A 1 89 ? 4.520 -9.307 -6.555 1.00 92.19 89 ALA A O 1
ATOM 679 N N . ARG A 1 90 ? 6.069 -10.041 -8.017 1.00 91.0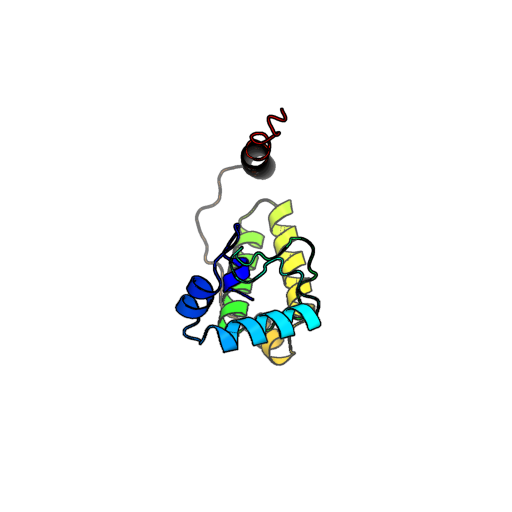6 90 ARG A N 1
ATOM 680 C CA . ARG A 1 90 ? 5.571 -11.431 -8.071 1.00 91.06 90 ARG A CA 1
ATOM 681 C C . ARG A 1 90 ? 5.541 -12.079 -6.685 1.00 91.06 90 ARG A C 1
ATOM 683 O O . ARG A 1 90 ? 4.527 -12.643 -6.274 1.00 91.06 90 ARG A O 1
ATOM 690 N N . ASN A 1 91 ? 6.628 -11.937 -5.929 1.00 91.19 91 ASN A N 1
ATOM 691 C CA . ASN A 1 91 ? 6.734 -12.482 -4.576 1.00 91.19 91 ASN A CA 1
ATOM 692 C C . ASN A 1 91 ? 5.738 -11.834 -3.600 1.00 91.19 91 ASN A C 1
ATOM 694 O O . ASN A 1 91 ? 5.209 -12.513 -2.719 1.00 91.19 91 ASN A O 1
ATOM 698 N N . ALA A 1 92 ? 5.492 -10.527 -3.719 1.00 90.06 92 ALA A N 1
ATOM 699 C CA . ALA A 1 92 ? 4.510 -9.828 -2.896 1.00 90.06 92 ALA A CA 1
ATOM 700 C C . ALA A 1 92 ? 3.090 -10.341 -3.168 1.00 90.06 92 ALA A C 1
ATOM 702 O O . ALA A 1 92 ? 2.377 -10.666 -2.218 1.00 90.06 92 ALA A O 1
ATOM 703 N N . MET A 1 93 ? 2.710 -10.508 -4.439 1.00 89.25 93 MET A N 1
ATOM 704 C CA . MET A 1 93 ? 1.389 -11.042 -4.782 1.00 89.25 93 MET A CA 1
ATOM 705 C C . MET A 1 93 ? 1.179 -12.475 -4.321 1.00 89.25 93 MET A C 1
ATOM 707 O O . MET A 1 93 ? 0.108 -12.779 -3.807 1.00 89.25 93 MET A O 1
ATOM 711 N N . ALA A 1 94 ? 2.198 -13.333 -4.406 1.00 87.31 94 ALA A N 1
ATOM 712 C CA . ALA A 1 94 ? 2.111 -14.689 -3.865 1.00 87.31 94 ALA A CA 1
ATOM 713 C C . ALA A 1 94 ? 1.799 -14.688 -2.355 1.00 87.31 94 ALA A C 1
ATOM 715 O O . ALA A 1 94 ? 0.983 -15.476 -1.878 1.00 87.31 94 ALA A O 1
ATOM 716 N N . LYS A 1 95 ? 2.401 -13.762 -1.595 1.00 84.94 95 LYS A N 1
ATOM 717 C CA . LYS A 1 95 ? 2.132 -13.606 -0.155 1.00 84.94 95 LYS A CA 1
ATOM 718 C C . LYS A 1 95 ? 0.727 -13.076 0.122 1.00 84.94 95 LYS A C 1
ATOM 720 O O . LYS A 1 95 ? 0.099 -13.529 1.073 1.00 84.94 95 LYS A O 1
ATOM 725 N N . ILE A 1 96 ? 0.236 -12.140 -0.691 1.00 85.19 96 ILE A N 1
ATOM 726 C CA . ILE A 1 96 ? -1.127 -11.601 -0.572 1.00 85.19 96 ILE A CA 1
ATOM 727 C C . ILE A 1 96 ? -2.151 -12.697 -0.882 1.00 85.19 96 ILE A C 1
ATOM 729 O O . ILE A 1 96 ? -3.040 -12.949 -0.074 1.00 85.19 96 ILE A O 1
ATOM 733 N N . ALA A 1 97 ? -1.976 -13.421 -1.988 1.00 82.56 97 ALA A N 1
ATOM 734 C CA . ALA A 1 97 ? -2.834 -14.542 -2.357 1.00 82.56 97 ALA A CA 1
ATOM 735 C C . ALA A 1 97 ? -2.895 -15.607 -1.251 1.00 82.56 97 ALA A C 1
ATOM 737 O O . ALA A 1 97 ? -3.967 -16.138 -0.978 1.00 82.56 97 ALA A O 1
ATOM 738 N N . ALA A 1 98 ? -1.782 -15.878 -0.558 1.00 81.69 98 ALA A N 1
ATOM 739 C CA . ALA A 1 98 ? -1.735 -16.862 0.525 1.00 81.69 98 ALA A CA 1
ATOM 740 C C . ALA A 1 98 ? -2.675 -16.543 1.705 1.00 81.69 98 ALA A C 1
ATOM 742 O O . ALA A 1 98 ? -3.143 -17.475 2.367 1.00 81.69 98 ALA A O 1
ATOM 743 N N . VAL A 1 99 ? -2.975 -15.263 1.954 1.00 78.38 99 VAL A N 1
ATOM 744 C CA . VAL A 1 99 ? -3.768 -14.807 3.110 1.00 78.38 99 VAL A CA 1
ATOM 745 C C . VAL A 1 99 ? -5.212 -14.422 2.771 1.00 78.38 99 VAL A C 1
ATOM 747 O O . VAL A 1 99 ? -5.967 -14.077 3.677 1.00 78.38 99 VAL A O 1
ATOM 750 N N . LEU A 1 100 ? -5.623 -14.495 1.501 1.00 75.38 100 LEU A N 1
ATOM 751 C CA . LEU A 1 100 ? -6.981 -14.131 1.081 1.00 75.38 100 LEU A CA 1
ATOM 752 C C . LEU A 1 100 ? -8.003 -15.263 1.281 1.00 75.38 100 LEU A C 1
ATOM 754 O O . LEU A 1 100 ? -7.646 -16.436 1.164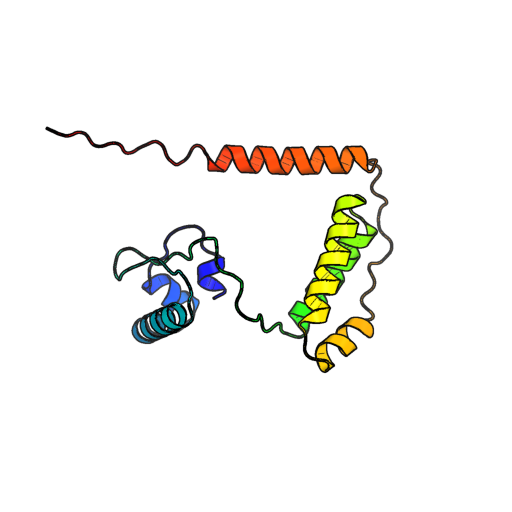 1.00 75.38 100 LEU A O 1
ATOM 758 N N . PRO A 1 101 ? -9.287 -14.957 1.525 1.00 73.94 101 PRO A N 1
ATOM 759 C CA . PRO A 1 101 ? -10.371 -15.931 1.397 1.00 73.94 101 PRO A CA 1
ATOM 760 C C . PRO A 1 101 ? -10.368 -16.608 0.018 1.00 73.94 101 PRO A C 1
ATOM 762 O O . PRO A 1 101 ? -9.940 -16.009 -0.973 1.00 73.94 101 PRO A O 1
ATOM 765 N N . THR A 1 102 ? -10.824 -17.858 -0.055 1.00 75.00 102 THR A N 1
ATOM 766 C CA . THR A 1 102 ? -10.807 -18.660 -1.292 1.00 75.00 102 THR A CA 1
ATOM 767 C C . THR A 1 102 ? -11.598 -17.992 -2.418 1.00 75.00 102 THR A C 1
ATOM 769 O O . THR A 1 102 ? -11.192 -18.041 -3.574 1.00 75.00 102 THR A O 1
ATOM 772 N N . GLU A 1 103 ? -12.684 -17.302 -2.083 1.00 71.12 103 GLU A N 1
ATOM 773 C CA . GLU A 1 103 ? -13.553 -16.600 -3.027 1.00 71.12 103 GLU A CA 1
ATOM 774 C C . GLU A 1 103 ? -12.800 -15.466 -3.737 1.00 71.12 103 GLU A C 1
ATOM 776 O O . GLU A 1 103 ? -12.825 -15.373 -4.964 1.00 71.12 103 GLU A O 1
ATOM 781 N N . LEU A 1 104 ? -12.046 -14.663 -2.977 1.00 70.31 104 LEU A N 1
ATOM 782 C CA . LEU A 1 104 ? -11.221 -13.583 -3.524 1.00 70.31 104 LEU A CA 1
ATOM 783 C C . LEU A 1 104 ? -9.991 -14.117 -4.270 1.00 70.31 104 LEU A C 1
ATOM 785 O O . LEU A 1 104 ? -9.578 -13.522 -5.260 1.00 70.31 104 LEU A O 1
ATOM 789 N N . ARG A 1 105 ? -9.421 -15.260 -3.855 1.00 74.44 105 ARG A N 1
ATOM 790 C CA . ARG A 1 105 ? -8.370 -15.945 -4.635 1.00 74.44 105 ARG A CA 1
ATOM 791 C C . ARG A 1 105 ? -8.865 -16.418 -5.997 1.00 74.44 105 ARG A C 1
ATOM 793 O O . ARG A 1 105 ? -8.162 -16.262 -6.985 1.00 74.44 105 ARG A O 1
ATOM 800 N N . ASN A 1 106 ? -10.077 -16.948 -6.074 1.00 72.75 106 ASN A N 1
ATOM 801 C CA . ASN A 1 106 ? -10.629 -17.365 -7.359 1.00 72.75 106 ASN A CA 1
ATOM 802 C C . ASN A 1 106 ? -10.893 -16.154 -8.269 1.00 72.75 106 ASN A C 1
ATOM 804 O O . ASN A 1 106 ? -10.643 -16.230 -9.470 1.00 72.75 106 ASN A O 1
ATOM 808 N N . ALA A 1 107 ? -11.331 -15.022 -7.703 1.00 70.31 107 ALA A N 1
ATOM 809 C CA . ALA A 1 107 ? -11.478 -13.766 -8.440 1.00 70.31 107 ALA A CA 1
ATOM 810 C C . ALA A 1 107 ? -10.129 -13.219 -8.950 1.00 70.31 107 ALA A C 1
ATOM 812 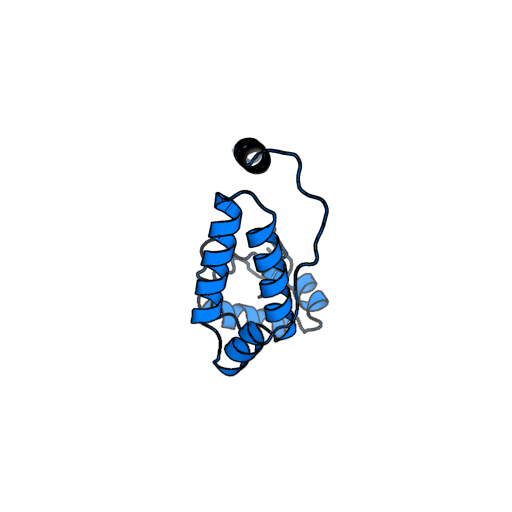O O . ALA A 1 107 ? -10.047 -12.755 -10.085 1.00 70.31 107 ALA A O 1
ATOM 813 N N . LEU A 1 108 ? -9.054 -13.340 -8.157 1.00 70.94 108 LEU A N 1
ATOM 814 C CA . LEU A 1 108 ? -7.681 -13.018 -8.573 1.00 70.94 108 LEU A CA 1
ATOM 815 C C . LEU A 1 108 ? -7.261 -13.792 -9.832 1.00 70.94 108 LEU A C 1
ATOM 817 O O . LEU A 1 108 ? -6.751 -13.201 -10.788 1.00 70.94 108 LEU A O 1
ATOM 821 N N . ASP A 1 109 ? -7.463 -15.110 -9.814 1.00 69.56 109 ASP A N 1
ATOM 822 C CA . ASP A 1 109 ? -7.050 -16.007 -10.897 1.00 69.56 109 ASP A CA 1
ATOM 823 C C . ASP A 1 109 ? -7.921 -15.828 -12.149 1.00 69.56 109 ASP A C 1
ATOM 825 O O . ASP A 1 109 ? -7.428 -15.927 -13.273 1.00 69.56 109 ASP A O 1
ATOM 829 N N . ALA A 1 110 ? -9.204 -15.506 -11.959 1.00 66.88 110 ALA A N 1
ATOM 830 C CA . ALA A 1 110 ? -10.152 -15.235 -13.035 1.00 66.88 110 ALA A CA 1
ATOM 831 C C . ALA A 1 110 ? -10.062 -13.805 -13.599 1.00 66.88 110 ALA A C 1
ATOM 833 O O . ALA A 1 110 ? -10.637 -13.538 -14.657 1.00 66.88 110 ALA A O 1
ATOM 834 N N . SER A 1 111 ? -9.370 -12.879 -12.920 1.00 65.00 111 SER A N 1
ATOM 835 C CA . SER A 1 111 ? -9.319 -11.472 -13.324 1.00 65.00 111 SER A CA 1
ATOM 836 C C . SER A 1 111 ? -8.658 -11.313 -14.698 1.00 65.00 111 SER A C 1
ATOM 838 O O . SER A 1 111 ? -7.444 -11.494 -14.874 1.00 65.00 111 SER A O 1
ATOM 840 N N . ALA A 1 112 ? -9.491 -10.918 -15.665 1.00 60.22 112 ALA A N 1
ATOM 841 C CA . ALA A 1 112 ? -9.153 -10.647 -17.061 1.00 60.22 112 ALA A CA 1
ATOM 842 C C . ALA A 1 112 ? -8.454 -9.291 -17.265 1.00 60.22 112 ALA A C 1
ATOM 844 O O . ALA A 1 112 ? -8.300 -8.833 -18.399 1.00 60.22 112 ALA A O 1
ATOM 845 N N . LEU A 1 113 ? -8.044 -8.620 -16.186 1.00 66.44 113 LEU A N 1
ATOM 846 C CA . LEU A 1 113 ? -7.264 -7.399 -16.290 1.00 66.44 113 LEU A CA 1
ATOM 847 C C . LEU A 1 113 ? -5.840 -7.730 -16.733 1.00 66.44 113 LEU A C 1
ATOM 849 O O . LEU A 1 113 ? -4.986 -8.190 -15.964 1.00 66.44 113 LEU A O 1
ATOM 853 N N . PHE A 1 114 ? -5.606 -7.484 -18.015 1.00 67.75 114 PHE A N 1
ATOM 854 C CA . PHE A 1 114 ? -4.307 -7.609 -18.647 1.00 67.75 114 PHE A CA 1
ATOM 855 C C . PHE A 1 114 ? -3.625 -6.255 -18.719 1.00 67.75 114 PHE A C 1
ATOM 857 O O . PHE A 1 114 ? -4.238 -5.226 -19.013 1.00 67.75 114 PHE A O 1
ATOM 864 N N . VAL A 1 115 ? -2.314 -6.269 -18.513 1.00 74.12 115 VAL A N 1
ATOM 865 C CA . VAL A 1 115 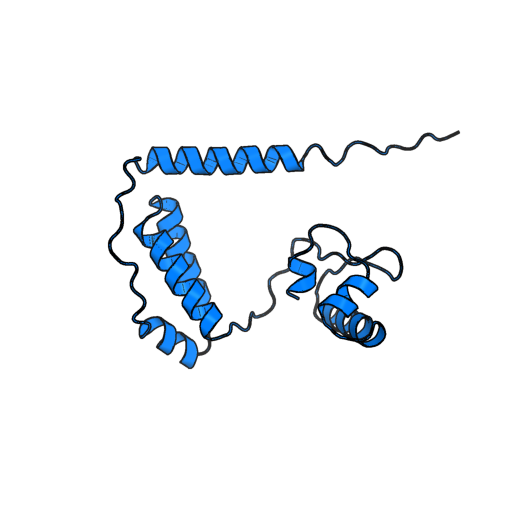? -1.499 -5.098 -18.781 1.00 74.12 115 VAL A CA 1
ATOM 866 C C . VAL A 1 115 ? -1.241 -5.062 -20.283 1.00 74.12 115 VAL A C 1
ATOM 868 O O . VAL A 1 115 ? -0.432 -5.828 -20.800 1.00 74.12 115 VAL A O 1
ATOM 871 N N . GLY A 1 116 ? -1.962 -4.197 -20.999 1.00 71.44 116 GLY A N 1
ATOM 872 C CA . GLY A 1 116 ? -1.813 -4.055 -22.450 1.00 71.44 116 GLY A CA 1
ATOM 873 C C . GLY A 1 116 ? -0.369 -3.753 -22.864 1.00 71.44 116 GLY A C 1
ATOM 874 O O . GLY A 1 116 ? 0.424 -3.241 -22.068 1.00 71.44 116 GLY A O 1
ATOM 875 N N . ALA A 1 117 ? -0.012 -4.055 -24.115 1.00 67.19 117 ALA A N 1
ATOM 876 C CA . ALA A 1 117 ? 1.286 -3.674 -24.667 1.00 67.19 117 ALA A CA 1
ATOM 877 C C . ALA A 1 117 ? 1.465 -2.149 -24.577 1.00 67.19 117 ALA A C 1
ATOM 879 O O . ALA A 1 117 ? 0.544 -1.378 -24.832 1.00 67.19 117 ALA A O 1
ATOM 880 N N . GLY A 1 118 ? 2.646 -1.702 -24.172 1.00 68.62 118 GLY A N 1
ATOM 881 C CA . GLY A 1 118 ? 2.963 -0.286 -24.008 1.00 68.62 118 GLY A CA 1
ATOM 882 C C . GLY A 1 118 ? 4.420 -0.052 -24.347 1.00 68.62 118 GLY A C 1
ATOM 883 O O . GLY A 1 118 ? 5.148 -1.011 -24.599 1.00 68.62 118 GLY A O 1
ATOM 884 N N . ALA A 1 119 ? 4.820 1.217 -24.388 1.00 70.88 119 ALA A N 1
ATOM 885 C CA . ALA A 1 119 ? 6.160 1.598 -24.812 1.00 70.88 119 ALA A CA 1
ATOM 886 C C . ALA A 1 119 ? 7.226 0.818 -24.029 1.00 70.88 119 ALA A C 1
ATOM 888 O O . ALA A 1 119 ? 7.204 0.787 -22.797 1.00 70.88 119 ALA A O 1
ATOM 889 N N . VAL A 1 120 ? 8.129 0.174 -24.768 1.00 67.25 120 VAL A N 1
ATOM 890 C CA . VAL A 1 120 ? 9.284 -0.517 -24.197 1.00 67.25 120 VAL A CA 1
ATOM 891 C C . VAL A 1 120 ? 10.161 0.534 -23.530 1.00 67.25 120 VAL A C 1
ATOM 893 O O . VAL A 1 120 ? 10.486 1.556 -24.141 1.00 67.25 120 VAL A O 1
ATOM 896 N N . ILE A 1 121 ? 10.526 0.300 -22.273 1.00 71.62 121 ILE A N 1
ATOM 897 C CA . ILE A 1 121 ? 11.484 1.158 -21.585 1.00 71.62 121 ILE A CA 1
ATOM 898 C C . ILE A 1 121 ? 12.843 0.930 -22.249 1.00 71.62 121 ILE A C 1
ATOM 900 O O . ILE A 1 121 ? 13.354 -0.183 -22.254 1.00 71.62 121 ILE A O 1
ATOM 904 N N . ALA A 1 122 ? 13.398 1.981 -22.857 1.00 72.94 122 ALA A N 1
ATOM 905 C CA . ALA A 1 122 ? 14.655 1.896 -23.603 1.00 72.94 122 ALA A CA 1
ATOM 906 C C . ALA A 1 122 ? 15.891 1.726 -22.700 1.00 72.94 122 ALA A C 1
ATOM 908 O O . ALA A 1 122 ? 16.940 1.298 -23.176 1.00 72.94 122 ALA A O 1
ATOM 909 N N . ALA A 1 123 ? 15.770 2.076 -21.417 1.00 76.50 123 ALA A N 1
ATOM 910 C CA . ALA A 1 123 ? 16.832 1.918 -20.430 1.00 76.50 123 ALA A CA 1
ATOM 911 C C . ALA A 1 123 ? 17.059 0.435 -20.100 1.00 76.50 123 ALA A C 1
ATOM 913 O O . ALA A 1 123 ? 16.107 -0.333 -19.952 1.00 76.50 123 ALA A O 1
ATOM 914 N N . GLY A 1 124 ? 18.326 0.047 -19.960 1.00 80.56 124 GLY A N 1
ATOM 915 C CA . GLY A 1 124 ? 18.699 -1.313 -19.574 1.00 80.56 124 GLY A CA 1
ATOM 916 C C . GLY A 1 124 ? 18.406 -1.606 -18.099 1.00 80.56 124 GLY A C 1
ATOM 917 O O . GLY A 1 124 ? 18.324 -0.700 -17.271 1.00 80.56 124 GLY A O 1
ATOM 918 N N . ASP A 1 125 ? 18.321 -2.890 -17.749 1.00 83.69 125 ASP A N 1
ATOM 919 C CA . ASP A 1 125 ? 17.982 -3.352 -16.394 1.00 83.69 125 ASP A CA 1
ATOM 920 C C . ASP A 1 125 ? 18.887 -2.744 -15.300 1.00 83.69 125 ASP A C 1
ATOM 922 O O . ASP A 1 125 ? 18.418 -2.185 -14.307 1.00 83.69 125 ASP A O 1
ATOM 926 N N . GLN A 1 126 ? 20.204 -2.735 -15.534 1.00 85.50 126 GLN A N 1
ATOM 927 C CA . GLN A 1 126 ? 21.187 -2.154 -14.609 1.00 85.50 126 GLN A CA 1
ATOM 928 C C . GLN A 1 126 ? 21.008 -0.641 -14.411 1.00 85.50 126 GLN A C 1
ATOM 930 O O . GLN A 1 126 ? 21.221 -0.129 -13.310 1.00 85.50 126 GLN A O 1
ATOM 935 N N . GLU A 1 127 ? 20.605 0.077 -15.459 1.00 88.38 127 GLU A N 1
ATOM 936 C CA . GLU A 1 127 ? 20.373 1.520 -15.411 1.00 88.38 127 GLU A CA 1
ATOM 937 C C . GLU A 1 127 ? 19.115 1.837 -14.595 1.00 88.38 127 GLU A C 1
ATOM 939 O O . GLU A 1 127 ? 19.147 2.690 -13.708 1.00 88.38 127 GLU A O 1
ATOM 944 N N . LEU A 1 128 ? 18.033 1.082 -14.805 1.00 87.69 128 LEU A N 1
ATOM 945 C CA . LEU A 1 128 ? 16.804 1.198 -14.016 1.00 87.69 128 LEU A CA 1
ATOM 946 C C . LEU A 1 128 ? 17.035 0.877 -12.535 1.00 87.69 128 LEU A C 1
ATOM 948 O O . LEU A 1 128 ? 16.483 1.544 -11.651 1.00 87.69 128 LEU A O 1
ATOM 952 N N . VAL A 1 129 ? 17.896 -0.101 -12.244 1.00 90.81 129 VAL A N 1
ATOM 953 C CA . VAL A 1 129 ? 18.357 -0.395 -10.883 1.00 90.81 129 VAL A CA 1
ATOM 954 C C . VAL A 1 129 ? 19.100 0.789 -10.277 1.00 90.81 129 VAL A C 1
ATOM 956 O O . VAL A 1 129 ? 18.730 1.242 -9.188 1.00 90.81 129 VAL A O 1
ATOM 959 N N . ALA A 1 130 ? 20.087 1.338 -10.982 1.00 90.19 130 ALA A N 1
ATOM 960 C CA . ALA A 1 130 ? 20.854 2.485 -10.510 1.00 90.19 130 ALA A CA 1
ATOM 961 C C . ALA A 1 130 ? 19.961 3.712 -10.246 1.00 90.19 130 ALA A C 1
ATOM 963 O O . ALA A 1 130 ? 20.035 4.299 -9.165 1.00 90.19 130 ALA A O 1
ATOM 964 N N . ILE A 1 131 ? 19.059 4.044 -11.177 1.00 89.62 131 ILE A N 1
ATOM 965 C CA . ILE A 1 131 ? 18.105 5.156 -11.042 1.00 89.62 131 ILE A CA 1
ATOM 966 C C . ILE A 1 131 ? 17.232 4.969 -9.798 1.00 89.62 131 ILE A C 1
ATOM 968 O O . ILE A 1 131 ? 17.094 5.882 -8.981 1.00 89.62 131 ILE A O 1
ATOM 972 N N . ARG A 1 132 ? 16.668 3.773 -9.595 1.00 89.38 132 ARG A N 1
ATOM 973 C CA . ARG A 1 132 ? 15.807 3.499 -8.435 1.00 89.38 132 ARG A CA 1
ATOM 974 C C . ARG A 1 132 ? 16.563 3.622 -7.115 1.00 89.38 132 ARG A C 1
ATOM 976 O O . ARG A 1 132 ? 16.017 4.149 -6.142 1.00 89.38 132 ARG A O 1
ATOM 983 N N . HIS A 1 133 ? 17.800 3.129 -7.064 1.00 89.62 133 HIS A N 1
ATOM 984 C CA . HIS A 1 133 ? 18.642 3.272 -5.881 1.00 89.62 133 HIS A CA 1
ATOM 985 C C . HIS A 1 133 ? 18.967 4.738 -5.593 1.00 89.62 133 HIS A C 1
ATOM 987 O O . HIS A 1 133 ? 18.822 5.149 -4.441 1.00 89.62 133 HIS A O 1
ATOM 993 N N . ALA A 1 134 ? 19.300 5.527 -6.618 1.00 90.00 134 ALA A N 1
ATOM 994 C CA . ALA A 1 134 ? 19.565 6.957 -6.488 1.00 90.00 134 ALA A CA 1
ATOM 995 C C . ALA A 1 134 ? 18.352 7.719 -5.918 1.00 90.00 134 ALA A C 1
ATOM 997 O O . ALA A 1 134 ? 18.475 8.403 -4.898 1.00 90.00 134 ALA A O 1
ATOM 998 N N . ILE A 1 135 ? 17.153 7.500 -6.482 1.00 88.38 135 ILE A N 1
ATOM 999 C CA . ILE A 1 135 ? 15.893 8.097 -5.994 1.00 88.38 135 ILE A CA 1
ATOM 1000 C C . ILE A 1 135 ? 15.653 7.752 -4.515 1.00 88.38 135 ILE A C 1
ATOM 1002 O O . ILE A 1 135 ? 15.260 8.604 -3.707 1.00 88.38 135 ILE A O 1
ATOM 1006 N N . ARG A 1 136 ? 15.899 6.491 -4.133 1.00 81.31 136 ARG A N 1
ATOM 1007 C CA . ARG A 1 136 ? 15.711 6.029 -2.752 1.00 81.31 136 ARG A CA 1
ATOM 1008 C C . ARG A 1 136 ? 16.712 6.670 -1.789 1.00 81.31 136 ARG A C 1
ATOM 1010 O O . ARG A 1 136 ? 16.320 7.008 -0.673 1.00 81.31 136 ARG A O 1
ATOM 1017 N N . SER A 1 137 ? 17.973 6.832 -2.190 1.00 84.12 137 SER A N 1
ATOM 1018 C CA . SER A 1 137 ? 18.995 7.459 -1.345 1.00 84.12 137 SER A CA 1
ATOM 1019 C C . SER A 1 137 ? 18.766 8.955 -1.145 1.00 84.12 137 SER A C 1
ATOM 1021 O O . SER A 1 137 ? 18.916 9.432 -0.022 1.00 84.12 137 SER A O 1
ATOM 1023 N N . GLU A 1 138 ? 18.324 9.687 -2.171 1.00 74.25 138 GLU A N 1
ATOM 1024 C CA . GLU A 1 138 ? 18.026 11.121 -2.036 1.00 74.25 138 GLU A CA 1
ATOM 1025 C C . GLU A 1 138 ? 16.830 11.378 -1.113 1.00 74.25 138 GLU A C 1
ATOM 1027 O O . GLU A 1 138 ? 16.867 12.267 -0.259 1.00 74.25 138 GLU A O 1
ATOM 1032 N N . SER A 1 139 ? 15.804 10.528 -1.196 1.00 59.69 139 SER A N 1
ATOM 1033 C CA . SER A 1 139 ? 14.632 10.603 -0.315 1.00 59.69 139 SER A CA 1
ATOM 1034 C C . SER A 1 139 ? 14.969 10.344 1.161 1.00 59.69 139 SER A C 1
ATOM 1036 O O . SER A 1 139 ? 14.256 10.809 2.051 1.00 59.69 139 SER A O 1
ATOM 1038 N N . ASN A 1 140 ? 16.046 9.603 1.442 1.00 54.22 140 ASN A N 1
ATOM 1039 C CA . ASN A 1 140 ? 16.463 9.284 2.807 1.00 54.22 140 ASN A CA 1
ATOM 1040 C C . ASN A 1 140 ? 17.250 10.437 3.457 1.00 54.22 140 ASN A C 1
ATOM 1042 O O . ASN A 1 140 ? 17.067 10.724 4.640 1.00 54.22 140 ASN A O 1
ATOM 1046 N N . SER A 1 141 ? 18.065 11.154 2.678 1.00 52.25 141 SER A N 1
ATOM 1047 C CA . SER A 1 141 ? 18.849 12.302 3.157 1.00 52.25 141 SER A CA 1
ATOM 1048 C C . SER A 1 141 ? 17.974 13.491 3.565 1.00 52.25 141 SER A C 1
ATOM 1050 O O . SER A 1 141 ? 18.269 14.152 4.559 1.00 52.25 141 SER A O 1
ATOM 1052 N N . ALA A 1 142 ? 16.850 13.718 2.875 1.00 51.66 142 ALA A N 1
ATOM 1053 C CA . ALA A 1 142 ? 15.892 14.771 3.227 1.00 51.66 142 ALA A CA 1
ATOM 1054 C C . ALA A 1 142 ? 15.153 14.508 4.557 1.00 51.66 142 ALA A C 1
ATOM 1056 O O . ALA A 1 142 ? 14.673 15.443 5.195 1.00 51.66 142 ALA A O 1
ATOM 1057 N N . SER A 1 143 ? 15.075 13.249 5.008 1.00 48.78 143 SER A N 1
ATOM 1058 C CA . SER A 1 143 ? 14.405 12.895 6.267 1.00 48.78 143 SER A CA 1
ATOM 1059 C C . SER A 1 143 ? 15.322 12.992 7.496 1.00 48.78 143 SER A C 1
ATOM 1061 O O . SER A 1 143 ? 14.815 12.952 8.616 1.00 48.78 143 SER A O 1
ATOM 1063 N N . ALA A 1 144 ? 16.642 13.130 7.315 1.00 47.41 144 ALA A N 1
ATOM 1064 C CA . ALA A 1 144 ? 17.622 13.186 8.405 1.00 47.41 144 ALA A CA 1
ATOM 1065 C C . ALA A 1 144 ? 17.909 14.615 8.913 1.00 47.41 144 ALA A C 1
ATOM 1067 O O . ALA A 1 144 ? 18.389 14.786 10.030 1.00 47.41 144 ALA A O 1
ATOM 1068 N N . THR A 1 145 ? 17.598 15.658 8.136 1.00 46.59 145 THR A N 1
ATOM 1069 C CA . THR A 1 145 ? 17.969 17.049 8.473 1.00 46.59 145 THR A CA 1
ATOM 1070 C C . THR A 1 145 ? 16.953 17.785 9.362 1.00 46.59 145 THR A C 1
ATOM 1072 O O . THR A 1 145 ? 17.204 18.918 9.760 1.00 46.59 145 THR A O 1
ATOM 1075 N N . ALA A 1 146 ? 15.822 17.164 9.720 1.00 47.28 146 ALA A N 1
ATOM 1076 C CA . ALA A 1 146 ? 14.743 17.816 10.478 1.00 47.28 146 ALA A CA 1
ATOM 1077 C C . ALA A 1 146 ? 14.752 17.553 12.004 1.00 47.28 146 ALA A C 1
ATOM 1079 O O . ALA A 1 146 ? 13.853 18.014 12.699 1.00 47.28 146 ALA A O 1
ATOM 1080 N N . THR A 1 147 ? 15.746 16.843 12.557 1.00 48.78 147 THR A N 1
ATOM 1081 C CA . THR A 1 147 ? 15.795 16.477 13.997 1.00 48.78 147 THR A CA 1
ATOM 1082 C C . THR A 1 147 ? 17.001 17.081 14.733 1.00 48.78 147 THR A C 1
ATOM 1084 O O . THR A 1 147 ? 17.598 16.455 15.598 1.00 48.78 147 THR A O 1
ATOM 1087 N N . SER A 1 148 ? 17.386 18.318 14.409 1.00 43.59 148 SER A N 1
ATOM 1088 C CA . SER A 1 148 ? 18.426 19.042 15.160 1.00 43.59 148 SER A CA 1
ATOM 1089 C C . SER A 1 148 ? 18.151 20.546 15.206 1.00 43.59 148 SER A C 1
ATOM 1091 O O . SER A 1 148 ? 18.900 21.349 14.654 1.00 43.59 148 SER A O 1
ATOM 1093 N N . ARG A 1 149 ? 17.062 20.939 15.865 1.00 40.88 149 ARG A N 1
ATOM 1094 C CA . ARG A 1 149 ? 16.860 22.300 16.375 1.00 40.88 149 ARG A CA 1
ATOM 1095 C C . ARG A 1 149 ? 15.818 22.229 17.485 1.00 40.88 149 ARG A C 1
ATOM 1097 O O . ARG A 1 149 ? 14.642 22.382 17.213 1.00 40.88 149 ARG A O 1
ATOM 1104 N N . ASP A 1 150 ? 16.268 21.815 18.665 1.00 48.09 150 ASP A N 1
ATOM 1105 C CA . ASP A 1 150 ? 15.767 22.262 19.972 1.00 48.09 150 ASP A CA 1
ATOM 1106 C C . ASP A 1 150 ? 16.538 21.502 21.059 1.00 48.09 150 ASP A C 1
ATOM 1108 O O . ASP A 1 150 ? 16.153 20.429 21.519 1.00 48.09 150 ASP A O 1
ATOM 1112 N N . ALA A 1 151 ? 17.694 22.060 21.425 1.00 40.03 151 ALA A N 1
ATOM 1113 C CA . ALA A 1 151 ? 18.354 21.780 22.694 1.00 40.03 151 ALA A CA 1
ATOM 1114 C C . ALA A 1 151 ? 18.180 23.023 23.589 1.00 40.03 151 ALA A C 1
ATOM 1116 O O . ALA A 1 151 ? 18.259 24.146 23.081 1.00 40.03 151 ALA A O 1
ATOM 1117 N N . PRO A 1 152 ? 17.899 22.841 24.888 1.00 46.97 152 PRO A N 1
ATOM 1118 C CA . PRO A 1 152 ? 17.345 23.882 25.742 1.00 46.97 152 PRO A CA 1
ATOM 1119 C C . PRO A 1 152 ? 18.423 24.869 26.203 1.00 46.97 152 PRO A C 1
ATOM 1121 O O . PRO A 1 152 ? 19.520 24.472 26.591 1.00 46.97 152 PRO A O 1
ATOM 1124 N N . LEU A 1 153 ? 18.083 26.158 26.230 1.00 44.25 153 LEU A N 1
ATOM 1125 C CA . LEU A 1 153 ? 18.797 27.141 27.041 1.00 44.25 153 LEU A CA 1
ATOM 1126 C C . LEU A 1 153 ? 18.269 27.036 28.475 1.00 44.25 153 LEU A C 1
ATOM 1128 O O . LEU A 1 153 ? 17.195 27.533 28.803 1.00 44.25 153 LEU A O 1
ATOM 1132 N N . THR A 1 154 ? 19.016 26.318 29.307 1.00 55.81 154 THR A N 1
ATOM 1133 C CA . THR A 1 154 ? 18.972 26.430 30.768 1.00 55.81 154 THR A CA 1
ATOM 1134 C C . THR A 1 154 ? 19.714 27.678 31.245 1.00 55.81 154 THR A C 1
ATOM 1136 O O . THR A 1 154 ? 20.801 27.958 30.737 1.00 55.81 154 THR A O 1
ATOM 1139 N N . ALA A 1 155 ? 19.155 28.248 32.321 1.00 43.81 155 ALA A N 1
ATOM 1140 C CA . ALA A 1 155 ? 19.645 29.286 33.240 1.00 43.81 155 ALA A CA 1
ATOM 1141 C C . ALA A 1 155 ? 19.381 30.745 32.840 1.00 43.81 155 ALA A C 1
ATOM 1143 O O . ALA A 1 155 ? 20.012 31.249 31.888 1.00 43.81 155 ALA A O 1
#